Protein AF-C4WWT1-F1 (afdb_monomer)

InterPro domains:
  IPR039888 Protein melted-like [PTHR21630] (1-118)

Radius of gyration: 14.01 Å; Cα contacts (8 Å, |Δi|>4): 130; chains: 1; bounding box: 34×33×34 Å

Structure (mmCIF, N/CA/C/O backbone):
data_AF-C4WWT1-F1
#
_entry.id   AF-C4WWT1-F1
#
loop_
_atom_site.group_PDB
_atom_site.id
_atom_site.type_symbol
_atom_site.label_atom_id
_atom_site.label_alt_id
_atom_site.label_comp_id
_atom_site.label_asym_id
_atom_site.label_entity_id
_atom_site.label_seq_id
_atom_site.pdbx_PDB_ins_code
_atom_site.Cartn_x
_atom_site.Cartn_y
_atom_site.Cartn_z
_atom_site.occupancy
_atom_site.B_iso_or_equiv
_atom_site.auth_seq_id
_atom_site.auth_comp_id
_atom_site.auth_asym_id
_atom_site.auth_atom_id
_atom_site.pdbx_PDB_model_num
ATOM 1 N N . MET A 1 1 ? -9.200 -10.461 5.232 1.00 90.75 1 MET A N 1
ATOM 2 C CA . MET A 1 1 ? -9.270 -9.481 4.129 1.00 90.75 1 MET A CA 1
ATOM 3 C C . MET A 1 1 ? -10.624 -9.454 3.413 1.00 90.75 1 MET A C 1
ATOM 5 O O . MET A 1 1 ? -11.094 -10.485 2.940 1.00 90.75 1 MET A O 1
ATOM 9 N N . HIS A 1 2 ? -11.219 -8.265 3.276 1.00 96.50 2 HIS A N 1
ATOM 10 C CA . HIS A 1 2 ? -12.417 -7.982 2.478 1.00 96.50 2 HIS A CA 1
ATOM 11 C C . HIS A 1 2 ? -12.286 -8.433 1.008 1.00 96.50 2 HIS A C 1
ATOM 13 O O . HIS A 1 2 ? -11.222 -8.333 0.388 1.00 96.50 2 HIS A O 1
ATOM 19 N N . GLU A 1 3 ? -13.392 -8.886 0.409 1.00 96.75 3 GLU A N 1
ATOM 20 C CA . GLU A 1 3 ? -13.403 -9.482 -0.936 1.00 96.75 3 GLU A CA 1
ATOM 21 C C . GLU A 1 3 ? -12.887 -8.520 -2.019 1.00 96.75 3 GLU A C 1
ATOM 23 O O . GLU A 1 3 ? -12.071 -8.909 -2.848 1.00 96.75 3 GLU A O 1
ATOM 28 N N . LEU A 1 4 ? -13.284 -7.244 -1.981 1.00 97.06 4 LEU A N 1
ATOM 29 C CA . LEU A 1 4 ? -12.799 -6.244 -2.944 1.00 97.06 4 LEU A CA 1
ATOM 30 C C . LEU A 1 4 ? -11.275 -6.037 -2.896 1.00 97.06 4 LEU A C 1
ATOM 32 O O . LEU A 1 4 ? -10.656 -5.911 -3.949 1.00 97.06 4 LEU A O 1
ATOM 36 N N . PHE A 1 5 ? -10.642 -6.078 -1.716 1.00 97.44 5 PHE A N 1
ATOM 37 C CA . PHE A 1 5 ? -9.175 -6.060 -1.648 1.00 97.44 5 PHE A CA 1
ATOM 38 C C . PHE A 1 5 ? -8.578 -7.322 -2.268 1.00 97.44 5 PHE A C 1
ATOM 40 O O . PHE A 1 5 ? -7.584 -7.235 -2.978 1.00 97.44 5 PHE A O 1
ATOM 47 N N . THR A 1 6 ? -9.218 -8.477 -2.080 1.00 96.12 6 THR A N 1
ATOM 48 C CA . THR A 1 6 ? -8.803 -9.727 -2.736 1.00 96.12 6 THR A CA 1
ATOM 49 C C . THR A 1 6 ? -8.871 -9.600 -4.264 1.00 96.12 6 THR A C 1
ATOM 51 O O . THR A 1 6 ? -7.922 -9.965 -4.955 1.00 96.12 6 THR A O 1
ATOM 54 N N . GLN A 1 7 ? -9.960 -9.039 -4.800 1.00 97.12 7 GLN A N 1
ATOM 55 C CA . GLN A 1 7 ? -10.143 -8.784 -6.236 1.00 97.12 7 GLN A CA 1
ATOM 56 C C . GLN A 1 7 ? -9.051 -7.869 -6.803 1.00 97.12 7 GLN A C 1
ATOM 58 O O . GLN A 1 7 ? -8.427 -8.194 -7.814 1.00 97.12 7 GLN A O 1
ATOM 63 N N . VAL A 1 8 ? -8.756 -6.768 -6.117 1.00 97.06 8 VAL A N 1
ATOM 64 C CA . VAL A 1 8 ? -7.792 -5.779 -6.608 1.00 97.06 8 VAL A CA 1
ATOM 65 C C . VAL A 1 8 ? -6.341 -6.238 -6.409 1.00 97.06 8 VAL A C 1
ATOM 67 O O . VAL A 1 8 ? -5.555 -6.159 -7.346 1.00 97.06 8 VAL A O 1
ATOM 70 N N . LEU A 1 9 ? -5.966 -6.773 -5.243 1.00 94.94 9 LEU A N 1
ATOM 71 C CA . LEU A 1 9 ? -4.568 -7.122 -4.936 1.00 94.94 9 LEU A CA 1
ATOM 72 C C . LEU A 1 9 ? -4.137 -8.470 -5.502 1.00 94.94 9 LEU A C 1
ATOM 74 O O . LEU A 1 9 ? -3.050 -8.565 -6.075 1.00 94.94 9 LEU A O 1
ATOM 78 N N . ASN A 1 10 ? -4.974 -9.500 -5.356 1.00 93.38 10 ASN A N 1
ATOM 79 C CA . ASN A 1 10 ? -4.585 -10.868 -5.70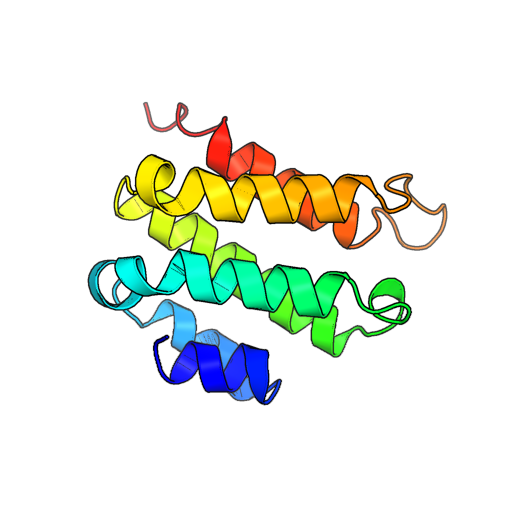6 1.00 93.38 10 ASN A CA 1
ATOM 80 C C . ASN A 1 10 ? -4.911 -11.182 -7.166 1.00 93.38 10 ASN A C 1
ATOM 82 O O . ASN A 1 10 ? -4.135 -11.860 -7.835 1.00 93.38 10 ASN A O 1
ATOM 86 N N . TYR A 1 11 ? -6.038 -10.671 -7.668 1.00 95.00 11 TYR A N 1
ATOM 87 C CA . TYR A 1 11 ? -6.467 -10.893 -9.052 1.00 95.00 11 TYR A CA 1
ATOM 88 C C . TYR A 1 11 ? -6.157 -9.723 -9.988 1.00 95.00 11 TYR A C 1
ATOM 90 O O . TYR A 1 11 ? -6.395 -9.836 -11.189 1.00 95.00 11 TYR A O 1
ATOM 98 N N . LYS A 1 12 ? -5.589 -8.628 -9.461 1.00 95.06 12 LYS A N 1
ATOM 99 C CA . LYS A 1 12 ? -5.195 -7.440 -10.233 1.00 95.06 12 LYS A CA 1
ATOM 100 C C . LYS A 1 12 ? -6.353 -6.826 -11.025 1.00 95.06 12 LYS A C 1
ATOM 102 O O . LYS A 1 12 ? -6.146 -6.243 -12.089 1.00 95.06 12 LYS A O 1
ATOM 107 N N . ASP A 1 13 ? -7.580 -6.970 -10.522 1.00 95.75 13 ASP A N 1
ATOM 108 C CA . ASP A 1 13 ? -8.779 -6.488 -11.200 1.00 95.75 13 ASP A CA 1
ATOM 109 C C . ASP A 1 13 ? -8.995 -4.992 -10.930 1.00 95.75 13 ASP A C 1
ATOM 111 O O . ASP A 1 13 ? -9.761 -4.583 -10.055 1.00 95.75 13 ASP A O 1
ATOM 115 N N . LEU A 1 14 ? -8.318 -4.151 -11.716 1.00 95.38 14 LEU A N 1
ATOM 116 C CA . LEU A 1 14 ? -8.458 -2.695 -11.643 1.00 95.38 14 LEU A CA 1
ATOM 117 C C . LEU A 1 14 ? -9.879 -2.201 -11.962 1.00 95.38 14 LEU A C 1
ATOM 119 O O . LEU A 1 14 ? -10.221 -1.082 -11.584 1.00 95.38 14 LEU A O 1
ATOM 123 N N . SER A 1 15 ? -10.746 -3.010 -12.587 1.00 96.50 15 SER A N 1
ATOM 124 C CA . SER A 1 15 ? -12.148 -2.613 -12.800 1.00 96.50 15 SER A CA 1
ATOM 125 C C . SER A 1 15 ? -12.931 -2.487 -11.487 1.00 96.50 15 SER A C 1
ATOM 127 O O . SER A 1 15 ? -13.949 -1.799 -11.441 1.00 96.50 15 SER A O 1
ATOM 129 N N . LYS A 1 16 ? -12.426 -3.108 -10.412 1.00 95.94 16 LYS A N 1
ATOM 130 C CA . LYS A 1 16 ? -12.995 -3.113 -9.055 1.00 95.94 16 LYS A CA 1
ATOM 131 C C . LYS A 1 16 ? -12.341 -2.113 -8.113 1.00 95.94 16 LYS A C 1
ATOM 133 O O . LYS A 1 16 ? -12.811 -1.915 -6.997 1.00 95.94 16 LYS A O 1
ATOM 138 N N . ALA A 1 17 ? -11.283 -1.446 -8.564 1.00 94.00 17 ALA A N 1
ATOM 139 C CA . ALA A 1 17 ? -10.518 -0.503 -7.763 1.00 94.00 17 ALA A CA 1
ATOM 140 C C . ALA A 1 17 ? -11.370 0.658 -7.221 1.00 94.00 17 ALA A C 1
ATOM 142 O O . ALA A 1 17 ? -11.224 1.043 -6.064 1.00 94.00 17 ALA A O 1
ATOM 143 N N . GLY A 1 18 ? -12.297 1.183 -8.030 1.00 93.94 18 GLY A N 1
ATOM 144 C CA . GLY A 1 18 ? -13.206 2.253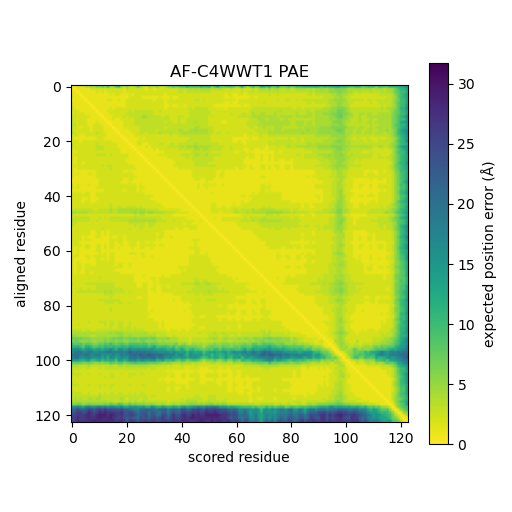 -7.605 1.00 93.94 18 GLY A CA 1
ATOM 145 C C . GLY A 1 18 ? -14.160 1.826 -6.486 1.00 93.94 18 GLY A C 1
ATOM 146 O O . GLY A 1 18 ? -14.456 2.622 -5.594 1.00 93.94 18 GLY A O 1
ATOM 147 N N . ASP A 1 19 ? -14.578 0.557 -6.480 1.00 97.25 19 ASP A N 1
ATOM 148 C CA . ASP A 1 19 ? -15.526 0.027 -5.497 1.00 97.25 19 ASP A CA 1
ATOM 149 C C . ASP A 1 19 ? -14.919 -0.009 -4.082 1.00 97.25 19 ASP A C 1
ATOM 151 O O . ASP A 1 19 ? -15.659 0.086 -3.100 1.00 97.25 19 ASP A O 1
ATOM 155 N N . LEU A 1 20 ? -13.582 -0.051 -3.951 1.00 97.00 20 LEU A N 1
ATOM 156 C CA . LEU A 1 20 ? -12.881 0.003 -2.657 1.00 97.00 20 LEU A CA 1
ATOM 157 C C . LEU A 1 20 ? -13.261 1.236 -1.824 1.00 97.00 20 LEU A C 1
ATOM 159 O O . LEU A 1 20 ? -13.321 1.159 -0.595 1.00 97.00 20 LEU A O 1
ATOM 163 N N . PHE A 1 21 ? -13.537 2.367 -2.476 1.00 96.31 21 PHE A N 1
ATOM 164 C CA . PHE A 1 21 ? -13.874 3.632 -1.815 1.00 96.31 21 PHE A CA 1
ATOM 165 C C . PHE A 1 21 ? -15.344 3.723 -1.390 1.00 96.31 21 PHE A C 1
ATOM 167 O O . PHE A 1 21 ? -15.733 4.677 -0.724 1.00 96.31 21 PHE A O 1
ATOM 174 N N . THR A 1 22 ? -16.163 2.732 -1.749 1.00 96.44 22 THR A N 1
ATOM 175 C CA . THR A 1 22 ? -17.558 2.631 -1.291 1.00 96.44 22 THR A CA 1
ATOM 176 C C . THR A 1 22 ? -17.689 1.864 0.027 1.00 96.44 22 THR A C 1
ATOM 178 O O . THR A 1 22 ? -18.730 1.926 0.681 1.00 96.44 22 THR A O 1
ATOM 181 N N . ILE A 1 23 ? -16.634 1.146 0.429 1.00 96.62 23 ILE A N 1
ATOM 182 C CA . ILE A 1 23 ? -16.601 0.344 1.652 1.00 96.62 23 ILE A CA 1
ATOM 183 C C . ILE A 1 23 ? -16.363 1.266 2.851 1.00 96.62 23 ILE A C 1
ATOM 185 O O . ILE A 1 23 ? -15.452 2.092 2.817 1.00 96.62 23 ILE A O 1
ATOM 189 N N . SER A 1 24 ? -17.136 1.090 3.923 1.00 97.56 24 SER A N 1
ATOM 190 C CA . SER A 1 24 ? -16.912 1.774 5.206 1.00 97.56 24 SER A CA 1
ATOM 191 C C . SER A 1 24 ? -15.550 1.405 5.805 1.00 97.56 24 SER A C 1
ATOM 193 O O . SER A 1 24 ? -15.145 0.243 5.752 1.00 97.56 24 SER A O 1
ATOM 195 N N . ASP A 1 25 ? -14.859 2.378 6.404 1.00 98.19 25 ASP A N 1
ATOM 196 C CA . ASP A 1 25 ? -13.55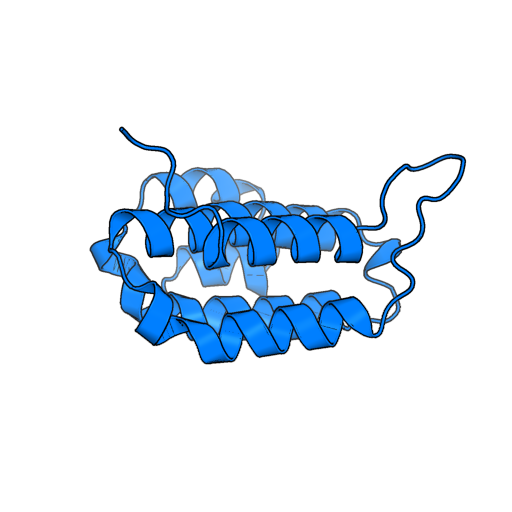3 2.157 7.035 1.00 98.19 25 ASP A CA 1
ATOM 197 C C . ASP A 1 25 ? -13.623 1.129 8.177 1.00 98.19 25 ASP A C 1
ATOM 199 O O . ASP A 1 25 ? -12.779 0.234 8.255 1.00 98.19 25 ASP A O 1
ATOM 203 N N . ASP A 1 26 ? -14.688 1.163 8.988 1.00 97.56 26 ASP A N 1
ATOM 204 C CA . ASP A 1 26 ? -14.935 0.196 10.067 1.00 97.56 26 ASP A CA 1
ATOM 205 C C . ASP A 1 26 ? -15.030 -1.252 9.560 1.00 97.56 26 ASP A C 1
ATOM 207 O O . ASP A 1 26 ? -14.688 -2.196 10.275 1.00 97.56 26 ASP A O 1
ATOM 211 N N . ALA A 1 27 ? -15.487 -1.444 8.318 1.00 97.81 27 ALA A N 1
ATOM 212 C CA . ALA A 1 27 ? -15.644 -2.769 7.729 1.00 97.81 27 ALA A CA 1
ATOM 213 C C . ALA A 1 27 ? -14.309 -3.400 7.300 1.00 97.81 27 ALA A C 1
ATOM 215 O O . ALA A 1 27 ? -14.251 -4.615 7.129 1.00 97.81 27 ALA A O 1
ATOM 216 N N . ILE A 1 28 ? -13.254 -2.597 7.123 1.00 97.94 28 ILE A N 1
ATOM 217 C CA . ILE A 1 28 ? -11.949 -3.053 6.619 1.00 97.94 28 ILE A CA 1
ATOM 218 C C . ILE A 1 28 ? -10.802 -2.824 7.600 1.00 97.94 28 ILE A C 1
ATOM 220 O O . ILE A 1 28 ? -9.721 -3.357 7.373 1.00 97.94 28 ILE A O 1
ATOM 224 N N . VAL A 1 29 ? -11.011 -2.067 8.684 1.00 98.31 29 VAL A N 1
ATOM 225 C CA . VAL A 1 29 ? -9.947 -1.683 9.626 1.00 98.31 29 VAL A CA 1
ATOM 226 C C . VAL A 1 29 ? -9.140 -2.885 10.121 1.00 98.31 29 VAL A C 1
ATOM 228 O O . VAL A 1 29 ? -7.918 -2.856 10.123 1.00 98.31 29 VAL A O 1
ATOM 231 N N . ASN A 1 30 ? -9.794 -4.006 10.424 1.00 98.19 30 ASN A N 1
ATOM 232 C CA . ASN A 1 30 ? -9.109 -5.200 10.926 1.00 98.19 30 ASN A CA 1
ATOM 233 C C . ASN A 1 30 ? -8.349 -5.993 9.849 1.00 98.19 30 ASN A C 1
ATOM 235 O O . ASN A 1 30 ? -7.553 -6.862 10.193 1.00 98.19 30 ASN A O 1
ATOM 239 N N . ASP A 1 31 ? -8.557 -5.680 8.570 1.00 98.19 31 ASP A N 1
ATOM 240 C CA . ASP A 1 31 ? -7.878 -6.317 7.442 1.00 98.19 31 ASP A CA 1
ATOM 241 C C . ASP A 1 31 ? -6.629 -5.546 6.982 1.00 98.19 31 ASP A C 1
ATOM 243 O O . ASP A 1 31 ? -5.823 -6.085 6.224 1.00 98.19 31 ASP A O 1
ATOM 247 N N . LEU A 1 32 ? -6.446 -4.285 7.396 1.00 98.56 32 LEU A N 1
ATOM 248 C CA . LEU A 1 32 ? -5.463 -3.389 6.768 1.00 98.56 32 LEU A CA 1
ATOM 249 C C . LEU A 1 32 ? -4.016 -3.871 6.918 1.00 98.56 32 LEU A C 1
ATOM 251 O O . LEU A 1 32 ? -3.234 -3.721 5.985 1.00 98.56 32 LEU A O 1
ATOM 255 N N . SER A 1 33 ? -3.659 -4.507 8.038 1.00 98.62 33 SER A N 1
ATOM 256 C CA . SER A 1 33 ? -2.320 -5.097 8.198 1.00 98.62 33 SER A CA 1
ATOM 257 C C . SER A 1 33 ? -2.071 -6.231 7.198 1.00 98.62 33 SER A C 1
ATOM 259 O O . SER A 1 33 ? -0.988 -6.319 6.628 1.00 98.62 33 SER A O 1
ATOM 261 N N . GLU A 1 34 ? -3.074 -7.081 6.947 1.00 98.56 34 GLU A N 1
ATOM 262 C CA . GLU A 1 34 ? -2.989 -8.153 5.946 1.00 98.56 34 GLU A CA 1
ATOM 263 C C . GLU A 1 34 ? -2.820 -7.562 4.540 1.00 98.56 34 GLU A C 1
ATOM 265 O O . GLU A 1 34 ? -1.950 -7.990 3.784 1.00 98.56 34 GLU A O 1
ATOM 270 N N . VAL A 1 35 ? -3.584 -6.512 4.226 1.00 98.56 35 VAL A N 1
ATOM 271 C CA . VAL A 1 35 ? -3.470 -5.770 2.964 1.00 98.56 35 VAL A CA 1
ATOM 272 C C . VAL A 1 35 ? -2.064 -5.186 2.773 1.00 98.56 35 VAL A C 1
ATOM 274 O O . VAL A 1 35 ? -1.473 -5.352 1.706 1.00 98.56 35 VAL A O 1
ATOM 277 N N . ILE A 1 36 ? -1.507 -4.525 3.794 1.00 98.75 36 ILE A N 1
ATOM 278 C CA . ILE A 1 36 ? -0.160 -3.931 3.740 1.00 98.75 36 ILE A CA 1
ATOM 279 C C . ILE A 1 36 ? 0.907 -5.005 3.506 1.00 98.75 36 ILE A C 1
ATOM 281 O O . ILE A 1 36 ? 1.828 -4.790 2.720 1.00 98.75 36 ILE A O 1
ATOM 285 N N . ASN A 1 37 ? 0.768 -6.176 4.129 1.00 98.62 37 ASN A N 1
ATOM 286 C CA . ASN A 1 37 ? 1.705 -7.280 3.932 1.00 98.62 37 ASN A CA 1
ATOM 287 C C . ASN A 1 37 ? 1.684 -7.799 2.487 1.00 98.62 37 ASN A C 1
ATOM 289 O O . ASN A 1 37 ? 2.744 -7.993 1.898 1.00 98.62 37 ASN A O 1
ATOM 293 N N . ILE A 1 38 ? 0.502 -7.934 1.876 1.00 98.44 38 ILE A N 1
ATOM 294 C CA . ILE A 1 38 ? 0.382 -8.320 0.459 1.00 98.44 38 ILE A CA 1
ATOM 295 C C . ILE A 1 38 ? 1.003 -7.251 -0.452 1.00 98.44 38 ILE A C 1
ATOM 297 O O . ILE A 1 38 ? 1.699 -7.576 -1.413 1.00 98.44 38 ILE A O 1
ATOM 301 N N . ILE A 1 39 ? 0.808 -5.965 -0.144 1.00 98.56 39 ILE A N 1
ATOM 302 C CA . ILE A 1 39 ? 1.484 -4.874 -0.862 1.00 98.56 39 ILE A CA 1
ATOM 303 C C . ILE A 1 39 ? 3.008 -5.009 -0.735 1.00 98.56 39 ILE A C 1
ATOM 305 O O . ILE A 1 39 ? 3.721 -4.893 -1.733 1.00 98.56 39 ILE A O 1
ATOM 309 N N . CYS A 1 40 ? 3.518 -5.299 0.463 1.00 98.50 40 CYS A N 1
ATOM 310 C CA . CYS A 1 40 ? 4.944 -5.520 0.686 1.00 98.50 40 CYS A CA 1
ATOM 311 C C . CYS A 1 40 ? 5.484 -6.664 -0.186 1.00 98.50 40 CYS A C 1
ATOM 313 O O . CYS A 1 40 ? 6.537 -6.508 -0.801 1.00 98.50 40 CYS A O 1
ATOM 315 N N . GLU A 1 41 ? 4.748 -7.772 -0.313 1.00 98.19 41 GLU A N 1
ATOM 316 C CA . GLU A 1 41 ? 5.113 -8.873 -1.213 1.00 98.19 41 GLU A CA 1
ATOM 317 C C . GLU A 1 41 ? 5.175 -8.416 -2.677 1.00 98.19 41 GLU A C 1
ATOM 319 O O . GLU A 1 41 ? 6.201 -8.607 -3.330 1.00 98.19 41 GLU A O 1
ATOM 324 N N . ILE A 1 42 ? 4.132 -7.743 -3.177 1.00 98.12 42 ILE A N 1
ATOM 325 C CA . ILE A 1 42 ? 4.066 -7.261 -4.569 1.00 98.12 42 ILE A CA 1
ATOM 326 C C . ILE A 1 42 ? 5.228 -6.307 -4.878 1.00 98.12 42 ILE A C 1
ATOM 328 O O . ILE A 1 42 ? 5.910 -6.450 -5.891 1.00 98.12 42 ILE A O 1
ATOM 332 N N . THR A 1 43 ? 5.480 -5.344 -3.990 1.00 98.06 43 THR A N 1
ATOM 333 C CA . THR A 1 43 ? 6.527 -4.325 -4.182 1.00 98.06 43 THR A CA 1
ATOM 334 C C . THR A 1 43 ? 7.945 -4.894 -4.108 1.00 98.06 43 THR A C 1
ATOM 336 O O . THR A 1 43 ? 8.881 -4.259 -4.598 1.00 98.06 43 THR A O 1
ATOM 339 N N . SER A 1 44 ? 8.112 -6.088 -3.532 1.00 97.50 44 SER A N 1
ATOM 340 C CA . SER A 1 44 ? 9.401 -6.781 -3.451 1.00 97.50 44 SER A CA 1
ATOM 341 C C . SER A 1 44 ? 9.785 -7.509 -4.743 1.00 97.50 44 SER A C 1
ATOM 343 O O . SER A 1 44 ? 10.934 -7.939 -4.889 1.00 97.50 44 SER A O 1
ATOM 345 N N . PHE A 1 45 ? 8.854 -7.655 -5.696 1.00 97.19 45 PHE A N 1
ATOM 346 C CA . PHE A 1 45 ? 9.144 -8.355 -6.940 1.00 97.19 45 PHE A CA 1
ATOM 347 C C . PHE A 1 45 ? 10.204 -7.618 -7.775 1.00 97.19 45 PHE A C 1
ATOM 349 O O . PHE A 1 45 ? 10.141 -6.393 -7.920 1.00 97.19 45 PHE A O 1
ATOM 356 N N . PRO A 1 46 ? 11.179 -8.337 -8.370 1.00 94.50 46 PRO A N 1
ATOM 357 C CA . PRO A 1 46 ? 12.258 -7.711 -9.136 1.00 94.50 46 PRO A CA 1
ATOM 358 C C . PRO A 1 46 ? 11.783 -6.855 -10.318 1.00 94.50 46 PRO A C 1
ATOM 360 O O . PRO A 1 46 ? 12.461 -5.903 -10.701 1.00 94.50 46 PRO A O 1
ATOM 363 N N . ASP A 1 47 ? 10.641 -7.200 -10.910 1.00 95.50 47 ASP A N 1
ATOM 364 C CA . ASP A 1 47 ? 10.044 -6.525 -12.060 1.00 95.50 47 ASP A CA 1
ATOM 365 C C . ASP A 1 47 ? 9.025 -5.442 -11.680 1.00 95.50 47 ASP A C 1
ATOM 367 O O . ASP A 1 47 ? 8.551 -4.743 -12.573 1.00 95.50 47 ASP A O 1
ATOM 371 N N . TYR A 1 48 ? 8.742 -5.233 -10.387 1.00 96.62 48 TYR A N 1
ATOM 372 C CA . TYR A 1 48 ? 7.739 -4.271 -9.915 1.00 96.62 48 TYR A CA 1
ATOM 373 C C . TYR A 1 48 ? 7.924 -2.868 -10.517 1.00 96.62 48 TYR A C 1
ATOM 375 O O . TYR A 1 48 ? 6.965 -2.241 -10.962 1.00 96.62 48 TYR A O 1
ATOM 383 N N . VAL A 1 49 ? 9.174 -2.401 -10.626 1.00 94.06 49 VAL A N 1
ATOM 384 C CA . VAL A 1 49 ? 9.518 -1.078 -11.188 1.00 94.06 49 VAL A CA 1
ATOM 385 C C . VAL A 1 49 ? 9.088 -0.915 -12.653 1.00 94.06 49 VAL A C 1
ATOM 387 O O . VAL A 1 49 ? 8.872 0.207 -13.092 1.00 94.06 49 VAL A O 1
ATOM 390 N N . ASN A 1 50 ? 8.913 -2.010 -13.397 1.00 94.44 50 ASN A N 1
ATOM 391 C CA . ASN A 1 50 ? 8.490 -1.996 -14.802 1.00 94.44 50 ASN A CA 1
ATOM 392 C C . ASN A 1 50 ? 7.071 -2.558 -15.007 1.00 94.44 50 ASN A C 1
ATOM 394 O O . ASN A 1 50 ? 6.657 -2.779 -16.144 1.00 94.44 50 ASN A O 1
ATOM 398 N N . ASN A 1 51 ? 6.348 -2.854 -13.925 1.00 96.06 51 ASN A N 1
ATOM 399 C CA . ASN A 1 51 ? 5.021 -3.453 -13.968 1.00 96.06 51 ASN A CA 1
ATOM 400 C C . ASN A 1 51 ? 3.959 -2.418 -13.570 1.00 96.06 51 ASN A C 1
ATOM 402 O O . ASN A 1 51 ? 3.571 -2.304 -12.407 1.00 96.06 51 ASN A O 1
ATOM 406 N N . ASP A 1 52 ? 3.477 -1.670 -14.564 1.00 95.50 52 ASP A N 1
ATOM 407 C CA . ASP A 1 52 ? 2.504 -0.582 -14.385 1.00 95.50 52 ASP A CA 1
ATOM 408 C C . ASP A 1 52 ? 1.196 -1.044 -13.726 1.00 95.50 52 ASP A C 1
ATOM 410 O O . ASP A 1 52 ? 0.553 -0.289 -12.991 1.00 95.50 52 ASP A O 1
ATOM 414 N N . ASN A 1 53 ? 0.790 -2.291 -13.982 1.00 96.75 53 ASN A N 1
ATOM 415 C CA . ASN A 1 53 ? -0.437 -2.851 -13.431 1.00 96.75 53 ASN A CA 1
ATOM 416 C C . ASN A 1 53 ? -0.304 -3.084 -11.921 1.00 96.75 53 ASN A C 1
ATOM 418 O O . ASN A 1 53 ? -1.175 -2.674 -11.156 1.00 96.75 53 ASN A O 1
ATOM 422 N N . ASP A 1 54 ? 0.809 -3.680 -11.485 1.00 97.50 54 ASP A N 1
ATOM 423 C CA . ASP A 1 54 ? 1.093 -3.849 -10.060 1.00 97.50 54 ASP A CA 1
ATOM 424 C C . ASP A 1 54 ? 1.291 -2.509 -9.354 1.00 97.50 54 ASP A C 1
ATOM 426 O O . ASP A 1 54 ? 0.777 -2.332 -8.251 1.00 97.50 54 ASP A O 1
ATOM 430 N N . GLN A 1 55 ? 1.958 -1.544 -9.993 1.00 97.44 55 GLN A N 1
ATOM 431 C CA . GLN A 1 55 ? 2.096 -0.192 -9.444 1.00 97.44 55 GLN A CA 1
ATOM 432 C C . GLN A 1 55 ? 0.736 0.484 -9.245 1.00 97.44 55 GLN A C 1
ATOM 434 O O .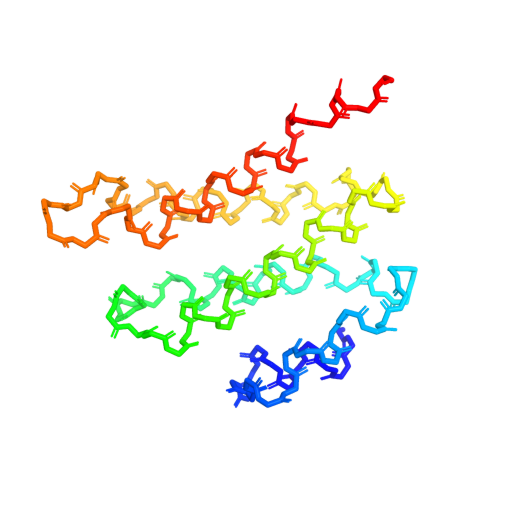 GLN A 1 55 ? 0.474 1.017 -8.168 1.00 97.44 55 GLN A O 1
ATOM 439 N N . SER A 1 56 ? -0.158 0.398 -10.235 1.00 97.56 56 SER A N 1
ATOM 440 C CA . SER A 1 56 ? -1.509 0.972 -10.150 1.00 97.56 56 SER A CA 1
ATOM 441 C C . SER A 1 56 ? -2.343 0.314 -9.046 1.00 97.56 56 SER A C 1
ATOM 443 O O . SER A 1 56 ? -3.027 0.995 -8.283 1.00 97.56 56 SER A O 1
ATOM 445 N N . VAL A 1 57 ? -2.271 -1.017 -8.930 1.00 97.69 57 VAL A N 1
ATOM 446 C CA . VAL A 1 57 ? -2.931 -1.779 -7.859 1.00 97.69 57 VAL A CA 1
ATOM 447 C C . VAL A 1 57 ? -2.418 -1.338 -6.486 1.00 97.69 57 VAL A C 1
ATOM 449 O O . VAL A 1 57 ? -3.217 -1.055 -5.592 1.00 97.69 57 VAL A O 1
ATOM 452 N N . VAL A 1 58 ? -1.096 -1.242 -6.318 1.00 98.19 58 VAL A N 1
ATOM 453 C CA . VAL A 1 58 ? -0.471 -0.840 -5.053 1.00 98.19 58 VAL A CA 1
ATOM 454 C C . VAL A 1 58 ? -0.829 0.597 -4.684 1.00 98.19 58 VAL A C 1
ATOM 456 O O . VAL A 1 58 ? -1.229 0.831 -3.547 1.00 98.19 58 VAL A O 1
ATOM 459 N N . GLU A 1 59 ? -0.748 1.547 -5.615 1.00 97.44 59 GLU A N 1
ATOM 460 C CA . GLU A 1 59 ? -1.051 2.964 -5.365 1.00 97.44 59 GLU A CA 1
ATOM 461 C C . GLU A 1 59 ? -2.489 3.162 -4.864 1.00 97.44 59 GLU A C 1
ATOM 463 O O . GLU A 1 59 ? -2.735 3.838 -3.857 1.00 97.44 59 GLU A O 1
ATOM 468 N N . ILE A 1 60 ? -3.450 2.505 -5.517 1.00 97.75 60 ILE A N 1
ATOM 469 C CA . ILE A 1 60 ? -4.859 2.580 -5.128 1.00 97.75 60 ILE A CA 1
AT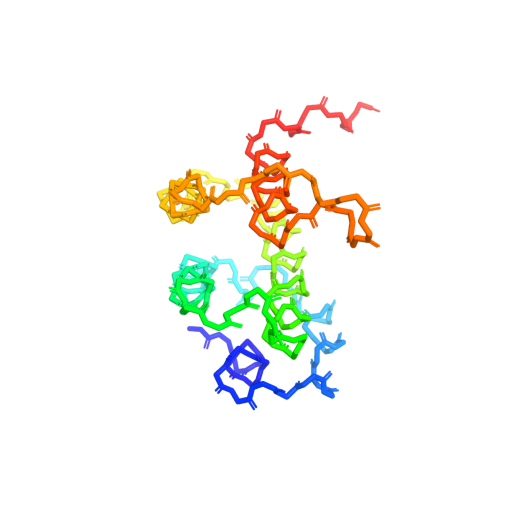OM 470 C C . ILE A 1 60 ? -5.069 1.953 -3.748 1.00 97.75 60 ILE A C 1
ATOM 472 O O . ILE A 1 60 ? -5.741 2.539 -2.892 1.00 97.75 60 ILE A O 1
ATOM 476 N N . CYS A 1 61 ? -4.488 0.776 -3.501 1.00 98.38 61 CYS A N 1
ATOM 477 C CA . CYS A 1 61 ? -4.635 0.104 -2.217 1.00 98.38 61 CYS A CA 1
ATOM 478 C C . CYS A 1 61 ? -3.951 0.873 -1.078 1.00 98.38 61 CYS A C 1
ATOM 480 O O . CYS A 1 61 ? -4.551 0.994 -0.014 1.00 98.38 61 CYS A O 1
ATOM 482 N N . ILE A 1 62 ? -2.777 1.473 -1.297 1.00 98.25 62 ILE A N 1
ATOM 483 C CA . ILE A 1 62 ? -2.114 2.360 -0.326 1.00 98.25 62 ILE A CA 1
ATOM 484 C C . ILE A 1 62 ? -2.980 3.580 -0.019 1.00 98.25 62 ILE A C 1
ATOM 486 O O . ILE A 1 62 ? -3.195 3.907 1.151 1.00 98.25 62 ILE A O 1
ATOM 490 N N . THR A 1 63 ? -3.552 4.219 -1.039 1.00 97.44 63 THR A N 1
ATOM 491 C CA . THR A 1 63 ? -4.467 5.352 -0.846 1.00 97.44 63 THR A CA 1
ATOM 492 C C . THR A 1 63 ? -5.664 4.949 0.017 1.00 97.44 63 THR A C 1
ATOM 494 O O . THR A 1 63 ? -6.023 5.657 0.965 1.00 97.44 63 THR A O 1
ATOM 497 N N . ARG A 1 64 ? -6.264 3.782 -0.258 1.00 97.94 64 ARG A N 1
ATOM 498 C CA . ARG A 1 64 ? -7.422 3.291 0.498 1.00 97.94 64 ARG A CA 1
ATOM 499 C C . ARG A 1 64 ? -7.066 2.929 1.937 1.00 97.94 64 ARG A C 1
ATOM 501 O O . ARG A 1 64 ? -7.798 3.332 2.841 1.00 97.94 64 ARG A O 1
ATOM 508 N N . VAL A 1 65 ? -5.968 2.198 2.137 1.00 98.19 65 VAL A N 1
ATOM 509 C CA . VAL A 1 65 ? -5.461 1.774 3.452 1.00 98.19 65 VAL A CA 1
ATOM 510 C C . VAL A 1 65 ? -5.140 2.984 4.312 1.00 98.19 65 VAL A C 1
ATOM 512 O O . VAL A 1 65 ? -5.664 3.106 5.412 1.00 98.19 65 VAL A O 1
ATOM 515 N N . THR A 1 66 ? -4.320 3.907 3.807 1.00 97.31 66 THR A N 1
ATOM 516 C CA . THR A 1 66 ? -3.897 5.076 4.587 1.00 97.31 66 THR A CA 1
ATOM 517 C C . THR A 1 66 ? -5.076 5.982 4.931 1.00 97.31 66 THR A C 1
ATOM 519 O O . THR A 1 66 ? -5.104 6.560 6.013 1.00 97.31 66 THR A O 1
ATOM 522 N N . THR A 1 67 ? -6.080 6.074 4.053 1.00 96.38 67 THR A N 1
ATOM 523 C CA . THR A 1 67 ? -7.336 6.772 4.360 1.00 96.38 67 THR A CA 1
ATOM 524 C C . THR A 1 67 ? -8.085 6.085 5.493 1.00 96.38 67 THR A C 1
ATOM 526 O O . THR A 1 67 ? -8.386 6.743 6.480 1.00 96.38 67 THR A O 1
ATOM 529 N N . ALA A 1 68 ? -8.298 4.769 5.414 1.00 97.75 68 ALA A N 1
ATOM 530 C CA . ALA A 1 68 ? -9.000 4.037 6.465 1.00 97.75 68 ALA A CA 1
ATOM 531 C C . ALA A 1 68 ? -8.305 4.167 7.827 1.00 97.75 68 ALA A C 1
ATOM 533 O O . ALA A 1 68 ? -8.967 4.488 8.804 1.00 97.75 68 ALA A O 1
ATOM 534 N N . ILE A 1 69 ? -6.975 4.009 7.878 1.00 97.38 69 ILE A N 1
ATOM 535 C CA . ILE A 1 69 ? -6.187 4.157 9.115 1.00 97.38 69 ILE A CA 1
ATOM 536 C C . ILE A 1 69 ? -6.369 5.548 9.740 1.00 97.38 69 ILE A C 1
ATOM 538 O O . ILE A 1 69 ? -6.432 5.670 10.965 1.00 97.38 69 ILE A O 1
ATOM 542 N N . ARG A 1 70 ? -6.423 6.602 8.914 1.00 95.31 70 ARG A N 1
ATOM 543 C CA . ARG A 1 70 ? -6.634 7.976 9.391 1.00 95.31 70 ARG A CA 1
ATOM 544 C C . ARG A 1 70 ? -8.037 8.164 9.953 1.00 95.31 70 ARG A C 1
ATOM 546 O O . ARG A 1 70 ? -8.163 8.638 11.077 1.00 95.31 70 ARG A O 1
ATOM 553 N N . GLU A 1 71 ? -9.062 7.769 9.203 1.00 95.75 71 GLU A N 1
ATOM 554 C CA . GLU A 1 71 ? -10.462 7.996 9.585 1.00 95.75 71 GLU A CA 1
ATOM 555 C C . GLU A 1 71 ? -10.872 7.193 10.829 1.00 95.75 71 GLU A C 1
ATOM 557 O O . GLU A 1 71 ? -11.653 7.670 11.650 1.00 95.75 71 GLU A O 1
ATOM 562 N N . THR A 1 72 ? -10.308 5.999 11.025 1.00 96.62 72 THR A N 1
ATOM 563 C CA . THR A 1 72 ? -10.573 5.170 12.214 1.00 96.62 72 THR A CA 1
ATOM 564 C C . THR A 1 72 ? -9.645 5.478 13.388 1.00 96.62 72 THR A C 1
ATOM 566 O O . THR A 1 72 ? -9.841 4.942 14.480 1.00 96.62 72 THR A O 1
ATOM 569 N N . GLY A 1 73 ? -8.605 6.295 13.186 1.00 95.56 73 GLY A N 1
ATOM 570 C CA . GLY A 1 73 ? -7.569 6.539 14.188 1.00 95.56 73 GLY A CA 1
ATOM 571 C C . GLY A 1 73 ? -6.786 5.278 14.585 1.00 95.56 73 GLY A C 1
ATOM 572 O O . GLY A 1 73 ? -6.268 5.212 15.698 1.00 95.56 73 GLY A O 1
ATOM 573 N N . SER A 1 74 ? -6.692 4.270 13.709 1.00 96.81 74 SER A N 1
ATOM 574 C CA . SER A 1 74 ? -6.133 2.947 14.035 1.00 96.81 74 SER A CA 1
ATOM 575 C C . SER A 1 74 ? -4.636 2.789 13.731 1.00 96.81 74 SER A C 1
ATOM 577 O O . SER A 1 74 ? -4.147 1.670 13.591 1.00 96.81 74 SER A O 1
ATOM 579 N N . MET A 1 75 ? -3.867 3.882 13.647 1.00 95.81 75 MET A N 1
ATOM 580 C CA . MET A 1 75 ? -2.434 3.832 13.302 1.00 95.81 75 MET A CA 1
ATOM 581 C C . MET A 1 75 ? -1.642 2.853 14.178 1.00 95.81 75 MET A C 1
ATOM 583 O O . MET A 1 75 ? -0.888 2.040 13.651 1.00 95.81 75 MET A O 1
ATOM 587 N N . GLU A 1 76 ? -1.836 2.880 15.499 1.00 95.94 76 GLU A N 1
ATOM 588 C CA . GLU A 1 76 ? -1.111 1.994 16.423 1.00 95.94 76 GLU A CA 1
ATOM 589 C C . GLU A 1 76 ? -1.347 0.504 16.122 1.00 95.94 76 GLU A C 1
ATOM 591 O O . GLU A 1 76 ? -0.425 -0.298 16.252 1.00 95.94 76 GLU A O 1
ATOM 596 N N . GLN A 1 77 ? -2.545 0.135 15.652 1.00 97.81 77 GLN A N 1
ATOM 597 C CA . GLN A 1 77 ? -2.891 -1.242 15.282 1.00 97.81 77 GLN A CA 1
ATOM 598 C C . GLN A 1 77 ? -2.129 -1.728 14.039 1.00 97.81 77 GLN A C 1
ATOM 600 O O . GLN A 1 77 ? -1.872 -2.925 13.903 1.00 97.81 77 GLN A O 1
ATOM 605 N N . HIS A 1 78 ? -1.772 -0.819 13.129 1.00 98.25 78 HIS A N 1
ATOM 606 C CA . HIS A 1 78 ? -1.174 -1.150 11.829 1.00 98.25 78 HIS A CA 1
ATOM 607 C C . HIS A 1 78 ? 0.288 -0.712 11.693 1.00 98.25 78 HIS A C 1
ATOM 609 O O . HIS A 1 78 ? 0.912 -0.978 10.666 1.00 98.25 78 HIS A O 1
ATOM 615 N N . ALA A 1 79 ? 0.848 -0.065 12.719 1.00 97.31 79 ALA A N 1
ATOM 616 C CA . ALA A 1 79 ? 2.180 0.529 12.686 1.00 97.31 79 ALA A CA 1
ATOM 617 C C . ALA A 1 79 ? 3.277 -0.478 12.313 1.00 97.31 79 ALA A C 1
ATOM 619 O O . ALA A 1 79 ? 4.163 -0.139 11.536 1.00 97.31 79 ALA A O 1
ATOM 620 N N . GLU A 1 80 ? 3.204 -1.716 12.813 1.00 98.38 80 GLU A N 1
ATOM 621 C CA . GLU A 1 80 ? 4.179 -2.765 12.487 1.00 98.38 80 GLU A CA 1
ATOM 622 C C . GLU A 1 80 ? 4.225 -3.042 10.978 1.00 98.38 80 GLU A C 1
ATOM 624 O O . GLU A 1 80 ? 5.285 -2.932 10.367 1.00 98.38 80 GLU A O 1
ATOM 629 N N . ALA A 1 81 ? 3.070 -3.294 10.355 1.00 98.50 81 ALA A N 1
ATOM 630 C CA . ALA A 1 81 ? 2.987 -3.557 8.919 1.00 98.50 81 ALA A CA 1
ATOM 631 C C . ALA A 1 81 ? 3.438 -2.341 8.086 1.00 98.50 81 ALA A C 1
ATOM 633 O O . ALA A 1 81 ? 4.157 -2.492 7.098 1.00 98.50 81 ALA A O 1
ATOM 634 N N . MET A 1 82 ? 3.067 -1.124 8.509 1.00 98.06 82 MET A N 1
ATOM 635 C CA . MET A 1 82 ? 3.492 0.127 7.864 1.00 98.06 82 MET A CA 1
ATOM 636 C C . MET A 1 82 ? 5.019 0.293 7.899 1.00 98.06 82 MET A C 1
ATOM 638 O O . MET A 1 82 ? 5.628 0.626 6.882 1.00 98.06 82 MET A O 1
ATOM 642 N N . VAL A 1 83 ? 5.647 0.027 9.051 1.00 98.12 83 VAL A N 1
ATOM 643 C CA . VAL A 1 83 ? 7.107 0.085 9.211 1.00 98.12 83 VAL A CA 1
ATOM 644 C C . VAL A 1 83 ? 7.786 -0.983 8.360 1.00 98.12 83 VAL A C 1
ATOM 646 O O . VAL A 1 83 ? 8.731 -0.656 7.649 1.00 98.12 83 VAL A O 1
ATOM 649 N N . THR A 1 84 ? 7.286 -2.221 8.351 1.00 98.50 84 THR A N 1
ATOM 650 C CA . THR A 1 84 ? 7.837 -3.293 7.505 1.00 98.50 84 THR A CA 1
ATOM 651 C C . THR A 1 84 ? 7.796 -2.929 6.020 1.00 98.50 84 THR A C 1
ATOM 653 O O . THR A 1 84 ? 8.792 -3.101 5.315 1.00 98.50 84 THR A O 1
ATOM 656 N N . LEU A 1 85 ? 6.683 -2.372 5.534 1.00 98.62 85 LEU A N 1
ATOM 657 C CA . LEU A 1 85 ? 6.586 -1.912 4.148 1.00 98.62 85 LEU A CA 1
ATOM 658 C C . LEU A 1 85 ? 7.566 -0.765 3.854 1.00 98.62 85 LEU A C 1
ATOM 660 O O . LEU A 1 85 ? 8.212 -0.762 2.804 1.00 98.62 85 LEU A O 1
ATOM 664 N N . LEU A 1 86 ? 7.704 0.195 4.773 1.00 98.25 86 LEU A N 1
ATOM 665 C CA . LEU A 1 86 ? 8.659 1.295 4.631 1.00 98.25 86 LEU A CA 1
ATOM 666 C C . LEU A 1 86 ? 10.104 0.785 4.571 1.00 98.25 86 LEU A C 1
ATOM 668 O O . LEU A 1 86 ? 10.856 1.180 3.682 1.00 98.25 86 LEU A O 1
ATOM 672 N N . GLU A 1 87 ? 10.490 -0.110 5.480 1.00 98.19 87 GLU A N 1
ATOM 673 C CA . GLU A 1 87 ? 11.811 -0.748 5.491 1.00 98.19 87 GLU A CA 1
ATOM 674 C C . GLU A 1 87 ? 12.076 -1.500 4.186 1.00 98.19 87 GLU A C 1
ATOM 676 O O . GLU A 1 87 ? 13.154 -1.360 3.605 1.00 98.19 87 GLU A O 1
ATOM 681 N N . SER A 1 88 ? 11.082 -2.242 3.688 1.00 98.00 88 SER A N 1
ATOM 682 C CA . SER A 1 88 ? 11.158 -2.917 2.392 1.00 98.00 88 SER A CA 1
ATOM 683 C C . SER A 1 88 ? 11.444 -1.919 1.267 1.00 98.00 88 SER A C 1
ATOM 685 O O . SER A 1 88 ? 12.423 -2.079 0.540 1.00 98.00 88 SER A O 1
ATOM 687 N N . CYS A 1 89 ? 10.682 -0.823 1.187 1.00 97.69 89 CYS A N 1
ATOM 688 C CA . CYS A 1 89 ? 10.880 0.216 0.175 1.00 97.69 89 CYS A CA 1
ATOM 689 C C . CYS A 1 89 ? 12.264 0.878 0.263 1.00 97.69 89 CYS A C 1
ATOM 691 O O . CYS A 1 89 ? 12.888 1.128 -0.768 1.00 97.69 89 CY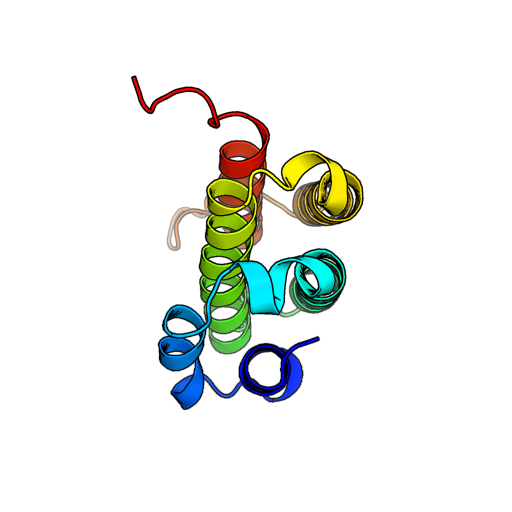S A O 1
ATOM 693 N N . LEU A 1 90 ? 12.775 1.126 1.474 1.00 95.81 90 LEU A N 1
ATOM 694 C CA . LEU A 1 90 ? 14.092 1.734 1.702 1.00 95.81 90 LEU A CA 1
ATOM 695 C C . LEU A 1 90 ? 15.263 0.854 1.233 1.00 95.81 90 LEU A C 1
ATOM 697 O O . LEU A 1 90 ? 16.361 1.371 1.024 1.00 95.81 90 LEU A O 1
ATOM 701 N N . ASN A 1 91 ? 15.039 -0.447 1.017 1.00 95.69 91 ASN A N 1
ATOM 702 C CA . ASN A 1 91 ? 16.027 -1.341 0.408 1.00 95.69 91 ASN A CA 1
ATOM 703 C C . ASN A 1 91 ? 16.122 -1.195 -1.125 1.00 95.69 91 ASN A C 1
ATOM 705 O O . ASN A 1 91 ? 17.002 -1.799 -1.742 1.00 95.69 91 ASN A O 1
ATOM 709 N N . HIS A 1 92 ? 15.265 -0.379 -1.749 1.00 94.00 92 HIS A N 1
ATOM 710 C CA . HIS A 1 92 ? 15.308 -0.063 -3.177 1.00 94.00 92 HIS A CA 1
ATOM 711 C C . HIS A 1 92 ? 15.943 1.310 -3.451 1.00 94.00 92 HIS A C 1
ATOM 713 O O . HIS A 1 92 ? 16.100 2.159 -2.573 1.00 94.00 92 HIS A O 1
ATOM 719 N N . ASN A 1 93 ? 16.334 1.552 -4.706 1.00 90.31 93 ASN A N 1
ATOM 720 C CA . ASN A 1 93 ? 16.856 2.856 -5.105 1.00 90.31 93 ASN A CA 1
ATOM 721 C C . ASN A 1 93 ? 15.719 3.883 -5.166 1.00 90.31 93 ASN A C 1
ATOM 723 O O . ASN A 1 93 ? 14.892 3.828 -6.070 1.00 90.31 93 ASN A O 1
ATOM 727 N N . LEU A 1 94 ? 15.725 4.839 -4.238 1.00 91.62 94 LEU A N 1
ATOM 728 C CA . LEU A 1 94 ? 14.708 5.890 -4.139 1.00 91.62 94 LEU A CA 1
ATOM 729 C C . LEU A 1 94 ? 15.041 7.165 -4.926 1.00 91.62 94 LEU A C 1
ATOM 731 O O . LEU A 1 94 ? 14.291 8.135 -4.874 1.00 91.62 94 LEU A O 1
ATOM 735 N N . LYS A 1 95 ? 16.186 7.215 -5.617 1.00 89.00 95 LYS A N 1
ATOM 736 C CA . LYS A 1 95 ? 16.587 8.424 -6.343 1.00 89.00 95 LYS A CA 1
ATOM 737 C C . LYS A 1 95 ? 15.710 8.619 -7.585 1.00 89.00 95 LYS A C 1
ATOM 739 O O . LYS A 1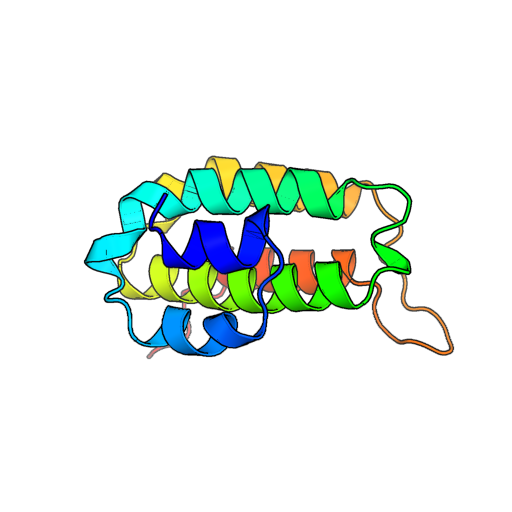 95 ? 15.550 7.656 -8.337 1.00 89.00 95 LYS A O 1
ATOM 744 N N . PRO A 1 96 ? 15.236 9.850 -7.851 1.00 84.88 96 PRO A N 1
ATOM 745 C CA . PRO A 1 96 ? 14.487 10.145 -9.063 1.00 84.88 96 PRO A CA 1
ATOM 746 C C . PRO A 1 96 ? 15.311 9.799 -10.304 1.00 84.88 96 PRO A C 1
ATOM 748 O O . PRO A 1 96 ? 16.518 10.071 -10.359 1.00 84.88 96 PRO A O 1
ATOM 751 N N . SER A 1 97 ? 14.659 9.235 -11.316 1.00 78.00 97 SER A N 1
ATOM 752 C CA . SER A 1 97 ? 15.259 9.105 -12.640 1.00 78.00 97 SER A CA 1
ATOM 753 C C . SER A 1 97 ? 15.037 10.404 -13.423 1.00 78.00 97 SER A C 1
ATOM 755 O O . SER A 1 97 ? 14.049 11.112 -13.229 1.00 78.00 97 SER A O 1
ATOM 757 N N . GLN A 1 98 ? 15.957 10.746 -14.328 1.00 70.06 98 GLN A N 1
ATOM 758 C CA . GLN A 1 98 ? 15.848 11.980 -15.121 1.00 70.06 98 GLN A CA 1
ATOM 759 C C . GLN A 1 98 ? 14.655 11.981 -16.096 1.00 70.06 98 GLN A C 1
ATOM 761 O O . GLN A 1 98 ? 14.325 13.037 -16.627 1.00 70.06 98 GLN A O 1
ATOM 766 N N . MET A 1 99 ? 14.035 10.823 -16.355 1.00 66.00 99 MET A N 1
ATOM 767 C CA . MET A 1 99 ? 13.003 10.662 -17.386 1.00 66.00 99 MET A CA 1
ATOM 768 C C . MET A 1 99 ? 11.622 10.280 -16.837 1.00 66.00 99 MET A C 1
ATOM 770 O O . MET A 1 99 ? 10.629 10.643 -17.457 1.00 66.00 99 MET A O 1
ATOM 774 N N . GLU A 1 100 ? 11.541 9.592 -15.695 1.00 68.69 100 GLU A N 1
ATOM 775 C CA . GLU A 1 100 ? 10.292 8.977 -15.201 1.00 68.69 100 GLU A CA 1
ATOM 776 C C . GLU A 1 100 ? 9.885 9.460 -13.797 1.00 68.69 100 GLU A C 1
ATOM 778 O O . GLU A 1 100 ? 8.887 9.008 -13.241 1.00 68.69 100 GLU A O 1
ATOM 783 N N . GLY A 1 101 ? 10.618 10.429 -13.235 1.00 83.44 101 GLY A N 1
ATOM 784 C CA . GLY A 1 101 ? 10.326 10.995 -11.919 1.00 83.44 101 GLY A CA 1
ATOM 785 C C . GLY A 1 101 ? 10.736 10.070 -10.773 1.00 83.44 101 GLY A C 1
ATOM 786 O O . GLY A 1 101 ? 11.743 9.361 -10.860 1.00 83.44 101 GLY A O 1
ATOM 787 N N . ASP A 1 102 ? 9.986 10.132 -9.672 1.00 88.44 102 ASP A N 1
ATOM 788 C CA . ASP A 1 102 ? 10.251 9.327 -8.481 1.00 88.44 102 ASP A CA 1
ATOM 789 C C . ASP A 1 102 ? 9.911 7.846 -8.723 1.00 88.44 102 ASP A C 1
ATOM 791 O O . ASP A 1 102 ? 8.823 7.548 -9.231 1.00 88.44 102 ASP A O 1
ATOM 795 N N . PRO A 1 103 ? 10.792 6.906 -8.327 1.00 93.06 103 PRO A N 1
ATOM 796 C CA . PRO A 1 103 ? 10.514 5.478 -8.440 1.00 93.06 103 PRO A CA 1
ATOM 797 C C . PRO A 1 103 ? 9.307 5.086 -7.571 1.00 93.06 103 PRO A C 1
ATOM 799 O O . PRO A 1 103 ? 9.034 5.743 -6.560 1.00 93.06 103 PRO A O 1
ATOM 802 N N . PRO A 1 104 ? 8.594 3.992 -7.895 1.00 95.50 104 PRO A N 1
ATOM 803 C CA . PRO A 1 104 ? 7.361 3.634 -7.195 1.00 95.50 104 PRO A CA 1
ATOM 804 C C . PRO A 1 104 ? 7.574 3.409 -5.688 1.00 95.50 104 PRO A C 1
ATOM 806 O O . PRO A 1 104 ? 6.750 3.838 -4.884 1.00 95.50 104 PRO A O 1
ATOM 809 N N . HIS A 1 105 ? 8.717 2.850 -5.272 1.00 97.44 105 HIS A N 1
ATOM 810 C CA . HIS A 1 105 ? 9.076 2.714 -3.852 1.00 97.44 105 HIS A CA 1
ATOM 811 C C . HIS A 1 105 ? 9.232 4.056 -3.125 1.00 97.44 105 HIS A C 1
ATOM 813 O O . HIS A 1 105 ? 8.937 4.136 -1.933 1.00 97.44 105 HIS A O 1
ATOM 819 N N . ALA A 1 106 ? 9.669 5.119 -3.812 1.00 96.25 106 ALA A N 1
ATOM 820 C CA . ALA A 1 106 ? 9.785 6.448 -3.208 1.00 96.25 106 ALA A CA 1
ATOM 821 C C . ALA A 1 106 ? 8.404 7.065 -2.959 1.00 96.25 106 ALA A C 1
ATOM 823 O O . ALA A 1 106 ? 8.181 7.642 -1.895 1.00 96.25 106 ALA A O 1
ATOM 824 N N . LYS A 1 107 ? 7.460 6.869 -3.889 1.00 95.12 107 LYS A N 1
ATOM 825 C CA . LYS A 1 107 ? 6.062 7.298 -3.727 1.00 95.12 107 LYS A CA 1
ATOM 826 C C . LYS A 1 107 ? 5.395 6.587 -2.548 1.00 95.12 107 LYS A C 1
ATOM 828 O O . LYS A 1 107 ? 4.902 7.252 -1.644 1.00 95.12 107 LYS A O 1
ATOM 833 N N . ILE A 1 108 ? 5.506 5.257 -2.485 1.00 97.69 108 ILE A N 1
ATOM 834 C CA . ILE A 1 108 ? 4.983 4.463 -1.359 1.00 97.69 108 ILE A CA 1
ATOM 835 C C . ILE A 1 108 ? 5.595 4.933 -0.037 1.00 97.69 108 ILE A C 1
ATOM 837 O O . ILE A 1 108 ? 4.873 5.187 0.922 1.00 97.69 108 ILE A O 1
ATOM 841 N N . SER A 1 109 ? 6.920 5.107 0.017 1.00 96.56 109 SER A N 1
ATOM 842 C CA . SER A 1 109 ? 7.599 5.588 1.229 1.00 96.56 109 SER A CA 1
ATOM 843 C C . SER A 1 109 ? 7.057 6.947 1.677 1.00 96.56 109 SER A C 1
ATOM 845 O O . SER A 1 109 ? 6.830 7.157 2.868 1.00 96.56 109 SER A O 1
ATOM 847 N N . SER A 1 110 ? 6.816 7.857 0.728 1.00 94.94 110 SER A N 1
ATOM 848 C CA . SER A 1 110 ? 6.222 9.168 0.995 1.00 94.94 110 SER A CA 1
ATOM 849 C C . SER A 1 110 ? 4.818 9.049 1.590 1.00 94.94 110 SER A C 1
ATOM 851 O O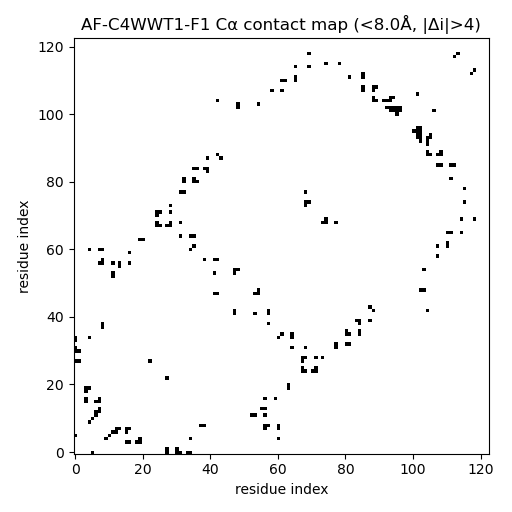 . SER A 1 110 ? 4.532 9.702 2.596 1.00 94.94 110 SER A O 1
ATOM 853 N N . ASP A 1 111 ? 3.958 8.198 1.030 1.00 95.88 111 ASP A N 1
ATOM 854 C CA . ASP A 1 111 ? 2.587 7.998 1.514 1.00 95.88 111 ASP A CA 1
ATOM 855 C C . ASP A 1 111 ? 2.553 7.368 2.910 1.00 95.88 111 ASP A C 1
ATOM 857 O O . ASP A 1 111 ? 1.788 7.804 3.775 1.00 95.88 111 ASP A O 1
ATOM 861 N N . ILE A 1 112 ? 3.424 6.385 3.163 1.00 96.25 112 ILE A N 1
ATOM 862 C CA . ILE A 1 112 ? 3.548 5.720 4.464 1.00 96.25 112 ILE A CA 1
ATOM 863 C C . ILE A 1 112 ? 4.038 6.699 5.531 1.00 96.25 112 ILE A C 1
ATOM 865 O O . ILE A 1 112 ? 3.392 6.840 6.570 1.00 96.25 112 ILE A O 1
ATOM 869 N N . ILE A 1 113 ? 5.120 7.437 5.267 1.00 94.94 113 ILE A N 1
ATOM 870 C CA . ILE A 1 113 ? 5.645 8.453 6.193 1.00 94.94 113 ILE A CA 1
ATOM 871 C C . ILE A 1 113 ? 4.595 9.539 6.442 1.00 94.94 113 ILE A C 1
ATOM 873 O O . ILE A 1 113 ? 4.381 9.939 7.588 1.00 94.94 113 ILE A O 1
ATOM 877 N N . SER A 1 114 ? 3.907 9.991 5.392 1.00 93.38 114 SER A N 1
ATOM 878 C CA . SER A 1 114 ? 2.843 10.989 5.510 1.00 93.38 114 SER A CA 1
ATOM 879 C C . SER A 1 114 ? 1.707 10.485 6.393 1.00 93.38 114 SER A C 1
ATOM 881 O O . SER A 1 114 ? 1.271 11.190 7.299 1.00 93.38 114 SER A O 1
ATOM 883 N N . CYS A 1 115 ? 1.266 9.243 6.194 1.00 93.69 115 CYS A N 1
ATOM 884 C CA . CYS A 1 115 ? 0.237 8.640 7.028 1.00 93.69 115 CYS A CA 1
ATOM 885 C C . CYS A 1 115 ? 0.685 8.498 8.489 1.00 93.69 115 CYS A C 1
ATOM 887 O O . CYS A 1 115 ? -0.114 8.755 9.382 1.00 93.69 115 CYS A O 1
ATOM 889 N N . MET A 1 116 ? 1.940 8.108 8.737 1.00 90.81 116 MET A N 1
ATOM 890 C CA . MET A 1 116 ? 2.482 7.906 10.086 1.00 90.81 116 MET A CA 1
ATOM 891 C C . MET A 1 116 ? 2.699 9.212 10.860 1.00 90.81 116 MET A C 1
ATOM 893 O O . MET A 1 116 ? 2.465 9.244 12.066 1.00 90.81 116 MET A O 1
ATOM 897 N N . PHE A 1 117 ? 3.156 10.281 10.197 1.00 85.44 117 PHE A N 1
ATOM 898 C CA . PHE A 1 117 ? 3.670 11.478 10.879 1.00 85.44 117 PHE A CA 1
ATOM 899 C C . PHE A 1 117 ? 2.919 12.777 10.579 1.00 85.44 117 PHE A C 1
ATOM 901 O O . PHE A 1 117 ? 3.024 13.721 11.362 1.00 85.44 117 PHE A O 1
ATOM 908 N N . LEU A 1 118 ? 2.153 12.866 9.488 1.00 70.88 118 LEU A N 1
ATOM 909 C CA . LEU A 1 118 ? 1.430 14.094 9.120 1.00 70.88 118 LEU A CA 1
ATOM 910 C C . LEU A 1 118 ? -0.015 14.129 9.646 1.00 70.88 118 LEU A C 1
ATOM 912 O O . LEU A 1 118 ? -0.831 14.909 9.165 1.00 70.88 118 LEU A O 1
ATOM 916 N N . VAL A 1 119 ? -0.305 13.361 10.703 1.00 54.69 119 VAL A N 1
ATOM 917 C CA . VAL A 1 119 ? -1.609 13.284 11.402 1.00 54.69 119 VAL A CA 1
ATOM 918 C C . VAL A 1 119 ? -2.048 14.622 12.047 1.00 54.69 119 VAL A C 1
ATOM 920 O O . VAL A 1 119 ? -3.156 14.731 12.558 1.00 54.69 119 VAL A O 1
ATOM 923 N N . SER A 1 120 ? -1.246 15.691 11.988 1.00 45.97 120 SER A N 1
ATOM 924 C CA . SER A 1 120 ? -1.473 16.911 12.786 1.00 45.97 120 SER A CA 1
ATOM 925 C C . SER A 1 120 ? -1.967 18.158 12.034 1.00 45.97 120 SER A C 1
ATOM 927 O O . SER A 1 120 ? -1.844 19.252 12.580 1.00 45.97 120 SER A O 1
ATOM 929 N N . ILE A 1 121 ? -2.525 18.068 10.819 1.00 42.62 121 ILE A N 1
ATOM 930 C CA . ILE A 1 121 ? -3.109 19.256 10.149 1.00 42.62 121 ILE A CA 1
ATOM 931 C C . ILE A 1 121 ? -4.545 18.998 9.684 1.00 42.62 121 ILE A C 1
ATOM 933 O O . ILE A 1 121 ? -4.869 19.052 8.503 1.00 42.62 121 ILE A O 1
ATOM 937 N N . GLN A 1 122 ? -5.422 18.773 10.653 1.00 38.72 122 GLN A N 1
ATOM 938 C CA . GLN A 1 122 ? -6.803 19.248 10.598 1.00 38.72 122 GLN A CA 1
ATOM 939 C C . GLN A 1 122 ? -7.039 20.034 11.895 1.00 38.72 122 GLN A C 1
ATOM 941 O O . GLN A 1 122 ? -7.492 19.490 12.898 1.00 38.72 122 GLN A O 1
ATOM 946 N N . LEU A 1 123 ? -6.611 21.302 11.882 1.00 35.25 123 LEU A N 1
ATOM 947 C CA . LEU A 1 123 ? -7.047 22.337 12.826 1.00 35.25 123 LEU A CA 1
ATOM 948 C C . LEU A 1 123 ? -8.189 23.128 12.191 1.00 35.25 123 LEU A C 1
ATOM 950 O O . LEU A 1 123 ? -8.060 23.448 10.986 1.00 35.25 123 LEU A 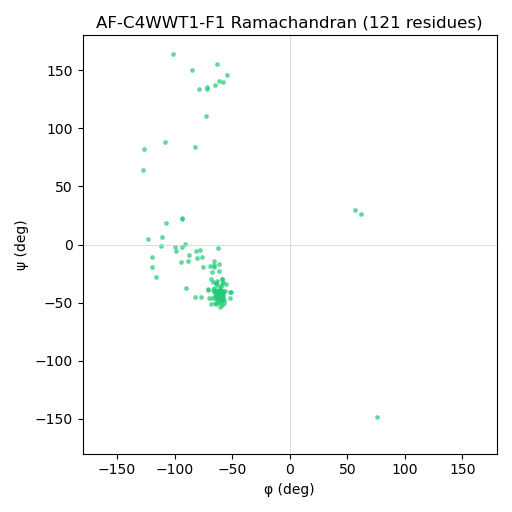O 1
#

Mean predicted aligned error: 3.85 Å

Secondary structure (DSSP, 8-state):
--HHHHHHHTS--GGGGGGGGGS-HHHHGGGHHHHHHHHHHHHTSTTGGG-HHHHHHHHHHHHHHHHHHHHTT-HHHHHHHHHHHHHHHHTS--SPBTTTBS-HHHHHHHHHHHHHH-TT---

Foldseek 3Di:
DDVLLCCCLVVLNVVSLVVLVVDQLVVCVVVLLVSLVSLLVLCLDPCSQVDVSNLVSSVSSLVSSLVSCLVVVVCVVNVVSLVSSLVSLVVDDQDADPPPGGGSSVVSNVSSCCSNPVSPPPD

pLDDT: mean 92.98, std 11.78, range [35.25, 98.75]

Organism: Acyrthosiphon pisum (NCBI:txid7029)

Sequence (123 aa):
MHELFTQVLNYKDLSKAGDLFTISDDAIVNDLSEVINIICEITSFPDYVNNDNDQSVVEICITRVTTAIRETGSMEQHAEAMVTLLESCLNHNLKPSQMEGDPPHAKISSDIISCMFLVSIQL

Nearest PDB structures (foldseek):
  9dze-assembly1_c  TM=4.791E-01  e=1.954E+00  synthetic construct
  8gac-assembly1_A  TM=4.224E-01  e=1.187E+00  synthetic construct
  3sf4-assembly2_B  TM=4.539E-01  e=2.636E+00  Homo sapiens
  5cwn-assembly1_A  TM=4.070E-01  e=2.386E+00  synthetic construct
  8f6q-assembly1_A  TM=4.761E-01  e=5.570E+00  synthetic construct

Solvent-accessible surface area (backbone atoms only — not comparable to full-atom values): 7156 Å² total; per-residue (Å²): 112,55,67,62,58,46,40,25,71,76,65,61,34,67,92,48,51,71,59,58,76,74,55,59,46,85,80,42,59,90,26,43,44,61,52,41,48,53,44,39,57,55,68,65,39,92,57,38,91,79,31,67,67,61,48,53,42,44,52,54,50,50,55,52,46,50,47,33,35,59,79,69,68,42,50,82,83,33,43,67,40,51,48,51,36,41,56,57,33,68,76,48,81,54,66,62,47,99,85,76,44,65,33,68,48,37,53,53,39,50,54,50,50,43,57,74,68,58,78,80,79,86,126